Protein AF-A0A538JKK1-F1 (afdb_monomer_lite)

Radius of gyration: 24.95 Å; chains: 1; bounding box: 70×29×62 Å

pLDDT: mean 72.6, std 22.6, range [38.78, 98.5]

Sequence (133 aa):
MGAVKAGCERAREWISLEVDEELPELDRARLRAHLARCAACAEVADRVRVVATMLADAPLEEPTATVAVPPRRIGIVRLGLAAAVIAIVAGGFAGSLAPEPHAALRVPYFEQKLLAQAHDRGSLRGSVARALR

Foldseek 3Di:
DPVLVVLLVLLLVQLVCVLVVNHDPVVVVVNVVNLVPDVVSVVVSVVVNVVSVVVVPDPDDDDPDDDDDPDDVPVVVVVVVVVVVVCCVVVVPPDDDDDDPPPPPDDDPPVVVVVVVVVVVVVVVVVVVVVVD

Structure (mmCIF, N/CA/C/O backbone):
data_AF-A0A538JKK1-F1
#
_entry.id   AF-A0A538JKK1-F1
#
loop_
_atom_site.group_PDB
_atom_site.id
_atom_site.type_symbol
_atom_site.label_atom_id
_atom_site.label_alt_id
_atom_site.label_comp_id
_atom_site.label_asym_id
_atom_site.label_entity_id
_atom_site.label_seq_id
_atom_site.pdbx_PDB_ins_code
_atom_site.Cartn_x
_atom_site.Cartn_y
_atom_site.Cartn_z
_atom_site.occupancy
_atom_site.B_iso_or_equiv
_atom_site.auth_seq_id
_atom_site.auth_comp_id
_atom_site.auth_asym_id
_atom_site.auth_atom_id
_atom_site.pdbx_PDB_model_num
ATOM 1 N N . MET A 1 1 ? -15.101 15.761 16.491 1.00 43.41 1 MET A N 1
ATOM 2 C CA . MET A 1 1 ? -15.016 15.189 15.123 1.00 43.41 1 MET A CA 1
ATOM 3 C C . MET A 1 1 ? -13.594 15.037 14.542 1.00 43.41 1 MET A C 1
ATOM 5 O O . MET A 1 1 ? -13.478 14.428 13.489 1.00 43.41 1 MET A O 1
ATOM 9 N N . GLY A 1 2 ? -12.506 15.514 15.172 1.00 50.94 2 GLY A N 1
ATOM 10 C CA . GLY A 1 2 ? -11.152 15.443 14.574 1.00 50.94 2 GLY A CA 1
ATOM 11 C C . GLY A 1 2 ? -10.472 14.061 14.581 1.00 50.94 2 GLY A C 1
ATOM 12 O O . GLY A 1 2 ? -9.795 13.708 13.622 1.00 50.94 2 GLY A O 1
ATOM 13 N N . ALA A 1 3 ? -10.701 13.239 15.612 1.00 56.12 3 ALA A N 1
ATOM 14 C CA . ALA A 1 3 ? -10.040 11.933 15.758 1.00 56.12 3 ALA A CA 1
ATOM 15 C C . ALA A 1 3 ? -10.454 10.896 14.694 1.00 56.12 3 ALA A C 1
ATOM 17 O O . ALA A 1 3 ? -9.655 10.043 14.317 1.00 56.12 3 ALA A O 1
ATOM 18 N N . VAL A 1 4 ? -11.685 10.993 14.174 1.00 61.56 4 VAL A N 1
ATOM 19 C CA . VAL A 1 4 ? -12.174 10.113 13.099 1.00 61.56 4 VAL A CA 1
ATOM 20 C C . VAL A 1 4 ? -11.420 1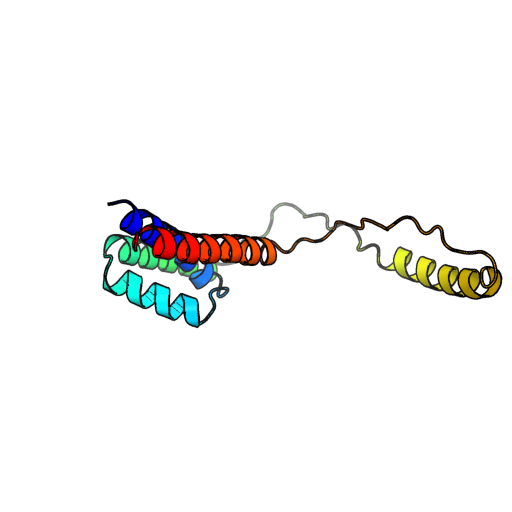0.393 11.794 1.00 61.56 4 VAL A C 1
ATOM 22 O O . VAL A 1 4 ? -11.054 9.449 11.104 1.00 61.56 4 VAL A O 1
ATOM 25 N N . LYS A 1 5 ? -11.093 11.661 11.494 1.00 76.81 5 LYS A N 1
ATOM 26 C CA . LYS A 1 5 ? -10.275 12.012 10.318 1.00 76.81 5 LYS A CA 1
ATOM 27 C C . LYS A 1 5 ? -8.852 11.466 10.424 1.00 76.81 5 LYS A C 1
ATOM 29 O O . LYS A 1 5 ? -8.426 10.767 9.513 1.00 76.81 5 LYS A O 1
ATOM 34 N N . ALA A 1 6 ? -8.179 11.691 11.554 1.00 81.19 6 ALA A N 1
ATOM 35 C CA . ALA A 1 6 ? -6.815 11.198 11.764 1.00 81.19 6 ALA A CA 1
ATOM 36 C C . ALA A 1 6 ? -6.725 9.659 11.684 1.00 81.19 6 ALA A C 1
ATOM 38 O O . ALA A 1 6 ? -5.782 9.111 11.117 1.00 81.19 6 ALA A O 1
ATOM 39 N N . GLY A 1 7 ? -7.734 8.946 12.203 1.00 91.12 7 GLY A N 1
ATOM 40 C CA . GLY A 1 7 ? -7.822 7.488 12.086 1.00 91.12 7 GLY A CA 1
ATOM 41 C C . GLY A 1 7 ? -8.005 7.006 10.643 1.00 91.12 7 GLY A C 1
ATOM 42 O O . GLY A 1 7 ? -7.356 6.043 10.242 1.00 91.12 7 GLY A O 1
ATOM 43 N N . CYS A 1 8 ? -8.851 7.678 9.856 1.00 96.06 8 CYS A N 1
ATOM 44 C CA . CYS A 1 8 ? -9.059 7.348 8.444 1.00 96.06 8 CYS A CA 1
ATOM 45 C C . CYS A 1 8 ? -7.832 7.666 7.578 1.00 96.06 8 CYS A C 1
ATOM 47 O O . CYS A 1 8 ? -7.506 6.897 6.679 1.00 96.06 8 CYS A O 1
ATOM 49 N N . GLU A 1 9 ? -7.137 8.773 7.842 1.00 95.50 9 GLU A N 1
ATOM 50 C CA . GLU A 1 9 ? -5.876 9.114 7.170 1.00 95.50 9 GLU A CA 1
ATOM 51 C C . GLU A 1 9 ? -4.827 8.028 7.416 1.00 95.50 9 GLU A C 1
ATOM 53 O O . GLU A 1 9 ? -4.288 7.462 6.466 1.00 95.50 9 GLU A O 1
ATOM 58 N N . ARG A 1 10 ? -4.641 7.628 8.681 1.00 95.44 10 ARG A N 1
ATOM 59 C CA . ARG A 1 10 ? -3.722 6.541 9.030 1.00 95.44 10 ARG A CA 1
ATOM 60 C C . ARG A 1 10 ? -4.122 5.208 8.396 1.00 95.44 10 ARG A C 1
ATOM 62 O O . ARG A 1 10 ? -3.257 4.476 7.929 1.00 95.44 10 ARG A O 1
ATOM 69 N N . ALA A 1 11 ? -5.417 4.896 8.354 1.00 97.12 1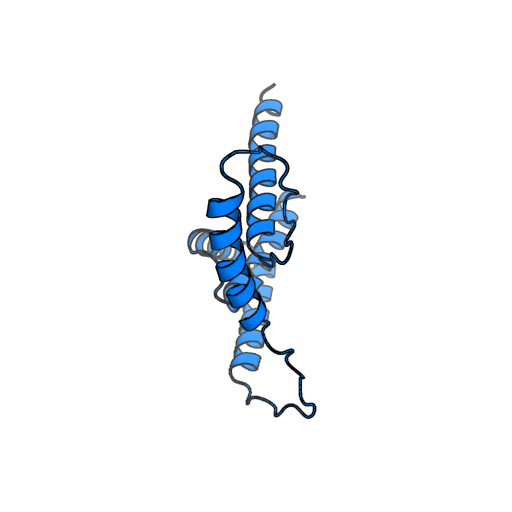1 ALA A N 1
ATOM 70 C CA . ALA A 1 11 ? -5.907 3.686 7.704 1.00 97.12 11 ALA A CA 1
ATOM 71 C C . ALA A 1 11 ? -5.591 3.675 6.202 1.00 97.12 11 ALA A C 1
ATOM 73 O O . ALA A 1 11 ? -5.172 2.645 5.689 1.00 97.12 11 ALA A O 1
ATOM 74 N N . ARG A 1 12 ? -5.723 4.811 5.506 1.00 96.06 12 ARG A N 1
ATOM 75 C CA . ARG A 1 12 ? -5.368 4.926 4.080 1.00 96.06 12 ARG A CA 1
ATOM 76 C C . ARG A 1 12 ? -3.879 4.730 3.829 1.00 96.06 12 ARG A C 1
ATOM 78 O O . ARG A 1 12 ? -3.517 4.058 2.871 1.00 96.06 12 ARG A O 1
ATOM 85 N N . GLU A 1 13 ? -3.026 5.251 4.705 1.00 96.75 13 GLU A N 1
ATOM 86 C CA . GLU A 1 13 ? -1.590 4.972 4.633 1.00 96.75 13 GLU A CA 1
ATOM 87 C C . GLU A 1 13 ? -1.286 3.480 4.823 1.00 96.75 13 GLU A C 1
ATOM 89 O O . GLU A 1 13 ? -0.477 2.921 4.089 1.00 96.75 13 GLU A O 1
ATOM 94 N N . TRP A 1 14 ? -1.933 2.826 5.793 1.00 98.38 14 TRP A N 1
ATOM 95 C CA . TRP A 1 14 ? -1.754 1.390 6.014 1.00 98.38 14 TRP A CA 1
ATOM 96 C C . TRP A 1 14 ? -2.302 0.537 4.872 1.00 98.38 14 TRP A C 1
ATOM 98 O O . TRP A 1 14 ? -1.706 -0.489 4.584 1.00 98.38 14 TRP A O 1
ATOM 108 N N . ILE A 1 15 ? -3.385 0.952 4.207 1.00 98.25 15 ILE A N 1
ATOM 109 C CA . ILE A 1 15 ? -3.898 0.274 3.005 1.00 98.25 15 ILE A CA 1
ATOM 110 C C . ILE A 1 15 ? -2.837 0.274 1.898 1.00 98.25 15 ILE A C 1
ATOM 112 O O . ILE A 1 15 ? -2.634 -0.762 1.278 1.00 98.25 15 ILE A O 1
ATOM 116 N N . SER A 1 16 ? -2.137 1.396 1.684 1.00 96.50 16 SER A N 1
ATOM 117 C CA . SER A 1 16 ? -1.032 1.459 0.713 1.00 96.50 16 SER A CA 1
ATOM 118 C C . SER A 1 16 ? 0.087 0.488 1.088 1.00 96.50 16 SER A C 1
ATOM 120 O O . SER A 1 16 ? 0.480 -0.337 0.281 1.00 96.50 16 SER A O 1
ATOM 122 N N . LEU A 1 17 ? 0.536 0.516 2.346 1.00 97.50 17 LEU A N 1
ATOM 123 C CA . LEU A 1 17 ? 1.586 -0.397 2.808 1.00 97.50 17 LEU A CA 1
ATOM 124 C C . LEU A 1 17 ? 1.155 -1.871 2.762 1.00 97.50 17 LEU A C 1
ATOM 126 O O . LEU A 1 17 ? 1.999 -2.748 2.640 1.00 97.50 17 LEU A O 1
ATOM 130 N N . GLU A 1 18 ? -0.138 -2.170 2.919 1.00 97.44 18 GLU A N 1
ATOM 131 C CA . GLU A 1 18 ? -0.646 -3.543 2.862 1.00 97.44 18 GLU A CA 1
ATOM 132 C C . GLU A 1 18 ? -0.514 -4.130 1.457 1.00 97.44 18 GLU A C 1
ATOM 134 O O . GLU A 1 18 ? -0.096 -5.280 1.345 1.00 97.44 18 GLU A O 1
ATOM 139 N N . VAL A 1 19 ? -0.846 -3.361 0.411 1.00 96.94 19 VAL A N 1
ATOM 140 C CA . VAL A 1 19 ? -0.740 -3.843 -0.977 1.00 96.94 19 VAL A CA 1
ATOM 141 C C . VAL A 1 19 ? 0.702 -3.987 -1.453 1.00 96.94 19 VAL A C 1
ATOM 143 O O . VAL A 1 19 ? 0.963 -4.830 -2.302 1.00 96.94 19 VAL A O 1
ATOM 146 N N . ASP A 1 20 ? 1.627 -3.237 -0.856 1.00 94.94 20 ASP A N 1
ATOM 147 C CA . ASP A 1 20 ? 3.068 -3.356 -1.103 1.00 94.94 20 ASP A CA 1
ATOM 148 C C . ASP A 1 20 ? 3.734 -4.442 -0.225 1.00 94.94 20 ASP A C 1
ATOM 150 O O . ASP A 1 20 ? 4.951 -4.595 -0.233 1.00 94.94 20 ASP A O 1
ATOM 154 N N . GLU A 1 21 ? 2.953 -5.182 0.575 1.00 94.75 21 GLU A N 1
ATOM 155 C CA . GLU A 1 21 ? 3.422 -6.176 1.559 1.00 94.75 21 GLU A CA 1
ATOM 156 C C . GLU A 1 21 ? 4.349 -5.617 2.665 1.00 94.75 21 GLU A C 1
ATOM 158 O O . GLU A 1 21 ? 4.943 -6.363 3.445 1.00 94.75 21 GLU A O 1
ATOM 163 N N . GLU A 1 22 ? 4.408 -4.295 2.825 1.00 96.38 22 GLU A N 1
ATOM 164 C CA . GLU A 1 22 ? 5.270 -3.603 3.790 1.00 96.38 22 GLU A CA 1
ATOM 165 C C . GLU A 1 22 ? 4.597 -3.345 5.152 1.00 96.38 22 GLU A C 1
ATOM 167 O O . GLU A 1 22 ? 5.206 -2.775 6.063 1.00 96.38 22 GLU A O 1
ATOM 172 N N . LEU A 1 23 ? 3.328 -3.733 5.328 1.00 96.50 23 LEU A N 1
ATOM 173 C CA . LEU A 1 23 ? 2.590 -3.472 6.566 1.00 96.50 23 LEU A CA 1
ATOM 174 C C . LEU A 1 23 ? 2.961 -4.467 7.691 1.00 96.50 23 LEU A C 1
ATOM 176 O O . LEU A 1 23 ? 2.706 -5.668 7.557 1.00 96.50 23 LEU A O 1
ATOM 180 N N . PRO A 1 24 ? 3.460 -4.005 8.856 1.00 94.31 24 PRO A N 1
ATOM 181 C CA . PRO A 1 24 ? 3.744 -4.886 9.991 1.00 94.31 24 PRO A CA 1
ATOM 182 C C . PRO A 1 24 ? 2.477 -5.522 10.588 1.00 94.31 24 PRO A C 1
ATOM 184 O O . PRO A 1 24 ? 1.422 -4.888 10.642 1.00 94.31 24 PRO A O 1
ATOM 187 N N . GLU A 1 25 ? 2.589 -6.727 11.162 1.00 94.69 25 GLU A N 1
ATOM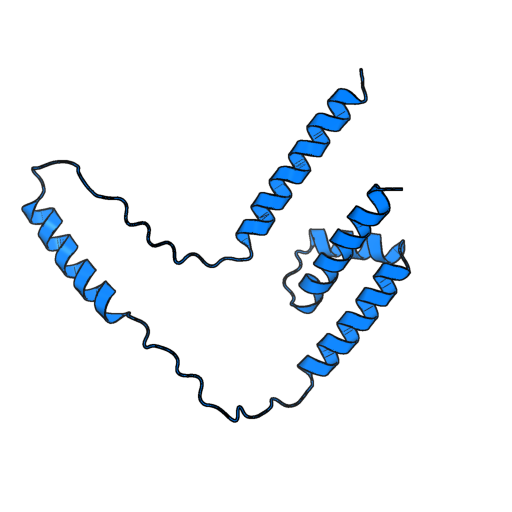 188 C CA . GLU A 1 25 ? 1.441 -7.493 11.696 1.00 94.69 25 GLU A CA 1
ATOM 189 C C . GLU A 1 25 ? 0.572 -6.727 12.704 1.00 94.69 25 GLU A C 1
ATOM 191 O O . GLU A 1 25 ? -0.661 -6.788 12.666 1.00 94.69 25 GLU A O 1
ATOM 196 N N . LEU A 1 26 ? 1.207 -5.975 13.608 1.00 96.25 26 LEU A N 1
ATOM 197 C CA . LEU A 1 26 ? 0.496 -5.165 14.597 1.00 96.25 26 LEU A CA 1
ATOM 198 C C . LEU A 1 26 ? -0.380 -4.101 13.924 1.00 96.25 26 LEU A C 1
ATOM 200 O O . LEU A 1 26 ? -1.524 -3.881 14.330 1.00 96.25 26 LEU A O 1
ATOM 204 N N . ASP A 1 27 ? 0.153 -3.439 12.902 1.00 96.56 27 ASP A N 1
ATOM 205 C CA . ASP A 1 27 ? -0.570 -2.401 12.177 1.00 96.56 27 ASP A CA 1
ATOM 206 C C . ASP A 1 27 ? -1.623 -3.010 11.245 1.00 96.56 27 ASP A C 1
ATOM 208 O O . ASP A 1 27 ? -2.717 -2.459 11.140 1.00 96.56 27 ASP A O 1
ATOM 212 N N . ARG A 1 28 ? -1.398 -4.214 10.704 1.00 97.56 28 ARG A N 1
ATOM 213 C CA . ARG A 1 28 ? -2.429 -4.994 9.998 1.00 97.56 28 ARG A CA 1
ATOM 214 C C . ARG A 1 28 ? -3.610 -5.341 10.906 1.00 97.56 28 ARG A C 1
ATOM 216 O O . ARG A 1 28 ? -4.768 -5.221 10.505 1.00 97.56 28 ARG A O 1
ATOM 223 N N . ALA A 1 29 ? -3.363 -5.728 12.159 1.00 97.62 29 ALA A N 1
ATOM 224 C CA . ALA A 1 29 ? -4.433 -5.949 13.135 1.00 97.62 29 ALA A CA 1
ATOM 225 C C . ALA A 1 29 ? -5.229 -4.660 13.422 1.00 97.62 29 ALA A C 1
ATOM 227 O O . ALA A 1 29 ? -6.462 -4.688 13.472 1.00 97.62 29 ALA A O 1
ATOM 228 N N . ARG A 1 30 ? -4.543 -3.517 13.551 1.00 96.62 30 ARG A N 1
ATOM 229 C CA . ARG A 1 30 ? -5.187 -2.205 13.736 1.00 96.62 30 ARG A CA 1
ATOM 230 C C . ARG A 1 30 ? -5.996 -1.776 12.516 1.00 96.62 30 ARG A C 1
ATOM 232 O O . ARG A 1 30 ? -7.114 -1.289 12.688 1.00 96.62 30 ARG A O 1
ATOM 239 N N . LEU A 1 31 ? -5.463 -1.983 11.312 1.00 98.00 31 LEU A N 1
ATOM 240 C CA . LEU A 1 31 ? -6.156 -1.707 10.060 1.00 98.00 31 LEU A CA 1
ATOM 241 C C . LEU A 1 31 ? -7.444 -2.528 9.983 1.00 98.00 31 LEU A C 1
ATOM 243 O O . LEU A 1 31 ? -8.514 -1.941 9.852 1.00 98.00 31 LEU A O 1
ATOM 247 N N . ARG A 1 32 ? -7.383 -3.850 10.196 1.00 98.31 32 ARG A N 1
ATOM 248 C CA . ARG A 1 32 ? -8.578 -4.718 10.225 1.00 98.31 32 ARG A CA 1
ATOM 249 C C . ARG A 1 32 ? -9.642 -4.216 11.204 1.00 98.31 32 ARG A C 1
ATOM 251 O O . ARG A 1 32 ? -10.813 -4.113 10.844 1.00 98.31 32 ARG A O 1
ATOM 258 N N . ALA A 1 33 ? -9.240 -3.824 12.413 1.00 97.44 33 ALA A N 1
ATOM 259 C CA . ALA A 1 33 ? -10.161 -3.262 13.401 1.00 97.44 33 ALA A CA 1
ATOM 260 C C . ALA A 1 33 ? -10.771 -1.913 12.969 1.00 97.44 33 ALA A C 1
ATOM 262 O O . ALA A 1 33 ? -11.878 -1.570 13.385 1.00 97.44 33 ALA A O 1
ATOM 263 N N . HIS A 1 34 ? -10.061 -1.104 12.180 1.00 97.44 34 HIS A N 1
ATOM 264 C CA . HIS A 1 34 ? -10.607 0.127 11.610 1.00 97.44 34 HIS A CA 1
ATOM 265 C C . HIS A 1 34 ? -11.588 -0.166 10.468 1.00 97.44 34 HIS A C 1
ATOM 267 O O . HIS A 1 34 ? -12.695 0.368 10.482 1.00 97.44 34 HIS A O 1
ATOM 273 N N . LEU A 1 35 ? -11.222 -1.042 9.527 1.00 97.94 35 LEU A N 1
ATOM 274 C CA . LEU A 1 35 ? -12.066 -1.412 8.385 1.00 97.94 35 LEU A CA 1
ATOM 275 C C . LEU A 1 35 ? -13.403 -2.017 8.832 1.00 97.94 35 LEU A C 1
ATOM 277 O O . LEU A 1 35 ? -14.439 -1.676 8.274 1.00 97.94 35 LEU A O 1
ATOM 281 N N . ALA A 1 36 ? -13.407 -2.801 9.915 1.00 97.88 36 ALA A N 1
ATOM 282 C CA . ALA A 1 36 ? -14.631 -3.340 10.513 1.00 97.88 36 ALA A CA 1
ATOM 283 C C . ALA A 1 36 ? -15.614 -2.267 11.031 1.00 97.88 36 ALA A C 1
ATOM 285 O O . ALA A 1 36 ? -16.778 -2.567 11.282 1.00 97.88 36 ALA A O 1
ATOM 286 N N . ARG A 1 37 ? -15.159 -1.023 11.234 1.00 96.12 37 ARG A N 1
ATOM 287 C CA . ARG A 1 37 ? -15.956 0.082 11.799 1.00 96.12 37 ARG A CA 1
ATOM 288 C C . ARG A 1 37 ? -16.162 1.249 10.835 1.00 96.12 37 ARG A C 1
ATOM 290 O O . ARG A 1 37 ? -16.986 2.115 11.115 1.00 96.12 37 ARG A O 1
ATOM 297 N N . CYS A 1 38 ? -15.416 1.313 9.733 1.00 97.56 38 CYS A N 1
ATOM 298 C CA . CYS A 1 38 ? -15.464 2.425 8.789 1.00 97.56 38 CYS A CA 1
ATOM 299 C C . CYS A 1 38 ? -15.689 1.927 7.358 1.00 97.56 38 CYS A C 1
ATOM 301 O O . CYS A 1 38 ? -14.743 1.561 6.661 1.00 97.56 38 CYS A O 1
ATOM 303 N N . ALA A 1 39 ? -16.945 1.993 6.905 1.00 96.88 39 ALA A N 1
ATOM 304 C CA . ALA A 1 39 ? -17.342 1.581 5.558 1.00 96.88 39 ALA A CA 1
ATOM 305 C C . ALA A 1 39 ? -16.584 2.336 4.451 1.00 96.88 39 ALA A C 1
ATOM 307 O O . ALA A 1 39 ? -16.148 1.729 3.480 1.00 96.88 39 ALA A O 1
ATOM 308 N N . ALA A 1 40 ? -16.340 3.638 4.631 1.00 96.50 40 ALA A N 1
ATOM 309 C CA . ALA A 1 40 ? -15.605 4.440 3.652 1.00 96.50 40 ALA A CA 1
ATOM 310 C C . ALA A 1 40 ? -14.151 3.965 3.466 1.00 96.50 40 ALA A C 1
ATOM 312 O O . ALA A 1 40 ? -13.628 3.980 2.355 1.00 96.50 40 ALA A O 1
ATOM 313 N N . CYS A 1 41 ? -13.480 3.542 4.544 1.00 97.94 41 CYS A N 1
ATOM 314 C CA . CYS A 1 41 ? -12.124 2.998 4.453 1.00 97.94 41 CYS A CA 1
ATOM 315 C C . CYS A 1 41 ? -12.116 1.562 3.919 1.00 97.94 41 CYS A C 1
ATOM 317 O O . CYS A 1 41 ? -11.181 1.210 3.208 1.00 97.94 41 CYS A O 1
ATOM 319 N N . ALA A 1 42 ? -13.145 0.759 4.216 1.00 98.19 42 ALA A N 1
ATOM 320 C CA . ALA A 1 42 ? -13.310 -0.574 3.631 1.00 98.19 42 ALA A CA 1
ATOM 321 C C . ALA A 1 42 ? -13.442 -0.499 2.102 1.00 98.19 42 ALA A C 1
ATOM 323 O O . ALA A 1 42 ? -12.682 -1.144 1.390 1.00 98.19 42 ALA A O 1
ATOM 324 N N . GLU A 1 43 ? -14.291 0.398 1.601 1.00 98.38 43 GLU A N 1
ATOM 325 C CA . GLU A 1 43 ? -14.468 0.625 0.163 1.00 98.38 43 GLU A CA 1
ATOM 326 C C . GLU A 1 43 ? -13.175 1.101 -0.526 1.00 98.38 43 GLU A C 1
ATOM 328 O O . GLU A 1 43 ? -12.870 0.719 -1.655 1.00 98.38 43 GLU A O 1
ATOM 333 N N . VAL A 1 44 ? -12.380 1.943 0.147 1.00 97.75 44 VAL A N 1
ATOM 334 C CA . VAL A 1 44 ? -11.053 2.336 -0.355 1.00 97.75 44 VAL A CA 1
ATOM 335 C C . VAL A 1 44 ? -10.106 1.139 -0.398 1.00 97.75 44 VAL A C 1
ATOM 337 O O . VAL A 1 44 ? -9.435 0.965 -1.410 1.00 97.75 44 VAL A O 1
ATOM 340 N N . ALA A 1 45 ? -10.059 0.324 0.658 1.00 98.38 45 ALA A N 1
ATOM 341 C CA . ALA A 1 45 ? -9.198 -0.853 0.704 1.00 98.38 45 ALA A CA 1
ATOM 342 C C . ALA A 1 45 ? -9.516 -1.823 -0.439 1.00 98.38 45 ALA A C 1
ATOM 344 O O . ALA A 1 45 ? -8.606 -2.267 -1.132 1.00 98.38 45 ALA A O 1
ATOM 345 N N . ASP A 1 46 ? -10.798 -2.085 -0.689 1.00 98.50 46 ASP A N 1
ATOM 346 C CA . ASP A 1 46 ? -11.224 -2.993 -1.755 1.00 98.50 46 ASP A CA 1
ATOM 347 C C . ASP A 1 46 ? -10.850 -2.456 -3.140 1.00 98.50 46 ASP A C 1
ATOM 349 O O . ASP A 1 46 ? -10.262 -3.183 -3.940 1.00 98.50 46 ASP A O 1
ATOM 353 N N . ARG A 1 47 ? -11.084 -1.163 -3.411 1.00 98.38 47 ARG A N 1
ATOM 354 C CA . ARG A 1 47 ? -10.656 -0.540 -4.676 1.00 98.38 47 ARG A CA 1
ATOM 355 C C . ARG A 1 47 ? -9.148 -0.617 -4.889 1.00 98.38 47 ARG A C 1
ATOM 357 O O . ARG A 1 47 ? -8.711 -0.945 -5.986 1.00 98.38 47 ARG A O 1
ATOM 364 N N . VAL A 1 48 ? -8.363 -0.295 -3.862 1.00 98.06 48 VAL A N 1
ATOM 365 C CA . VAL A 1 48 ? -6.897 -0.289 -3.964 1.00 98.06 48 VAL A CA 1
ATOM 366 C C . VAL A 1 48 ? -6.370 -1.702 -4.199 1.00 98.06 48 VAL A C 1
ATOM 368 O O . VAL A 1 48 ? -5.533 -1.881 -5.077 1.00 98.06 48 VAL A O 1
ATOM 371 N N . ARG A 1 49 ? -6.906 -2.713 -3.503 1.00 97.69 49 ARG A N 1
ATOM 372 C CA . ARG A 1 49 ? -6.536 -4.121 -3.722 1.00 97.69 49 ARG A CA 1
ATOM 373 C C . ARG A 1 49 ? -6.861 -4.584 -5.136 1.00 97.69 49 ARG A C 1
ATOM 375 O O . ARG A 1 49 ? -6.003 -5.175 -5.772 1.00 97.69 49 ARG A O 1
ATOM 382 N N . VAL A 1 50 ? -8.053 -4.268 -5.648 1.00 98.06 50 VAL A N 1
ATOM 383 C CA . VAL A 1 50 ? -8.435 -4.616 -7.027 1.00 98.06 50 VAL A CA 1
ATOM 384 C C . VAL A 1 50 ? -7.456 -4.012 -8.031 1.00 98.06 50 VAL A C 1
ATOM 386 O O . VAL A 1 50 ? -6.953 -4.728 -8.890 1.00 98.06 50 VAL A O 1
ATOM 389 N N . VAL A 1 51 ? -7.144 -2.719 -7.909 1.00 97.38 51 VAL A N 1
ATOM 390 C CA . VAL A 1 51 ? -6.190 -2.056 -8.811 1.00 97.38 51 VAL A CA 1
ATOM 391 C C . VAL A 1 51 ? -4.791 -2.661 -8.684 1.00 97.38 51 VAL A C 1
ATOM 393 O O . VAL A 1 51 ? -4.157 -2.919 -9.703 1.00 97.38 51 VAL A O 1
ATOM 396 N N . ALA A 1 52 ? -4.320 -2.924 -7.463 1.00 96.75 52 ALA A N 1
ATOM 397 C CA . ALA A 1 52 ? -3.015 -3.535 -7.229 1.00 96.75 52 ALA A CA 1
ATOM 398 C C . ALA A 1 52 ? -2.915 -4.928 -7.871 1.00 96.75 52 ALA A C 1
ATOM 400 O O . ALA A 1 52 ? -1.952 -5.197 -8.582 1.00 96.75 52 ALA A O 1
ATOM 401 N N . THR A 1 53 ? -3.934 -5.778 -7.706 1.00 95.81 53 THR A N 1
ATOM 402 C CA . THR A 1 53 ? -3.989 -7.099 -8.348 1.00 95.81 53 THR A CA 1
ATOM 403 C C . THR A 1 53 ? -4.027 -6.984 -9.871 1.00 95.81 53 THR A C 1
ATOM 405 O O . THR A 1 53 ? -3.265 -7.663 -10.546 1.00 95.81 53 THR A O 1
ATOM 408 N N . MET A 1 54 ? -4.836 -6.073 -10.427 1.00 96.62 54 MET A N 1
ATOM 409 C CA . MET A 1 54 ? -4.879 -5.851 -11.879 1.00 96.62 54 MET A CA 1
ATOM 410 C C . MET A 1 54 ? -3.519 -5.441 -12.454 1.00 96.62 54 MET A C 1
ATOM 412 O O . MET A 1 54 ? -3.170 -5.878 -13.545 1.00 96.62 54 MET A O 1
ATOM 416 N N . LEU A 1 55 ? -2.765 -4.598 -11.744 1.00 95.00 55 LEU A N 1
ATOM 417 C CA . LEU A 1 55 ? -1.429 -4.176 -12.166 1.00 95.00 55 LEU A CA 1
ATOM 418 C C . LEU A 1 55 ? -0.392 -5.293 -12.011 1.00 95.00 55 LEU A C 1
ATOM 420 O O . LEU A 1 55 ? 0.473 -5.426 -12.870 1.00 95.00 55 LEU A O 1
ATOM 424 N N . ALA A 1 56 ? -0.476 -6.088 -10.942 1.00 92.38 56 ALA A N 1
ATOM 425 C CA . ALA A 1 56 ? 0.434 -7.205 -10.699 1.00 92.38 56 ALA A CA 1
ATOM 426 C C . ALA A 1 56 ? 0.251 -8.346 -11.714 1.00 92.38 56 ALA A C 1
ATOM 428 O O . ALA A 1 56 ? 1.232 -8.964 -12.122 1.00 92.38 56 ALA A O 1
ATOM 429 N N . ASP A 1 57 ? -0.989 -8.591 -12.141 1.00 95.06 57 ASP A N 1
ATOM 430 C CA . ASP A 1 57 ? -1.332 -9.642 -13.104 1.00 95.06 57 ASP A CA 1
ATOM 431 C C . ASP A 1 57 ? -1.183 -9.188 -14.569 1.00 95.06 57 ASP A C 1
ATOM 433 O O . ASP A 1 57 ? -1.268 -10.006 -15.492 1.00 95.06 57 ASP A O 1
ATOM 437 N N . ALA A 1 58 ? -0.980 -7.890 -14.812 1.00 95.56 58 ALA A N 1
ATOM 438 C CA . ALA A 1 58 ? -0.787 -7.368 -16.155 1.00 95.56 58 ALA A CA 1
ATOM 439 C C . ALA A 1 58 ? 0.546 -7.866 -16.753 1.00 95.56 58 ALA A C 1
ATOM 441 O O . ALA A 1 58 ? 1.569 -7.895 -16.062 1.00 95.56 58 ALA A O 1
ATOM 442 N N . PRO A 1 59 ? 0.584 -8.223 -18.052 1.00 94.69 59 PRO A N 1
ATOM 443 C CA . PRO A 1 59 ? 1.841 -8.501 -18.736 1.00 94.69 59 PRO A CA 1
ATOM 444 C C . PRO A 1 59 ? 2.799 -7.311 -18.624 1.00 94.69 59 PRO A C 1
ATOM 446 O O . PRO A 1 59 ? 2.385 -6.164 -18.793 1.00 94.69 59 PRO A O 1
ATOM 449 N N . LEU A 1 60 ? 4.082 -7.583 -18.376 1.00 92.19 60 LEU A N 1
ATOM 450 C CA . LEU A 1 60 ? 5.092 -6.529 -18.333 1.00 92.19 60 LEU A CA 1
ATOM 451 C C . LEU A 1 60 ? 5.229 -5.890 -19.719 1.00 92.19 60 LEU A C 1
ATOM 453 O O . LEU A 1 60 ? 5.475 -6.581 -20.708 1.00 92.19 60 LEU A O 1
ATOM 457 N N . GLU A 1 61 ? 5.107 -4.568 -19.774 1.00 91.06 61 GLU A N 1
ATOM 458 C CA . GLU A 1 61 ? 5.364 -3.805 -20.992 1.00 91.06 61 GLU A CA 1
ATOM 459 C C . GLU A 1 61 ? 6.868 -3.746 -21.285 1.00 91.06 61 GLU A C 1
ATOM 461 O O . GLU A 1 61 ? 7.688 -3.529 -20.387 1.00 91.06 61 GLU A O 1
ATOM 466 N N . GLU A 1 62 ? 7.243 -3.910 -22.557 1.00 90.38 62 GLU A N 1
ATOM 467 C CA . GLU A 1 62 ? 8.625 -3.707 -22.984 1.00 90.38 62 GLU A CA 1
ATOM 468 C C . GLU A 1 62 ? 8.968 -2.206 -22.963 1.00 90.38 62 GLU A C 1
ATOM 470 O O . GLU A 1 62 ? 8.309 -1.409 -23.640 1.00 90.38 62 GLU A O 1
ATOM 475 N N . PRO A 1 63 ? 10.012 -1.782 -22.224 1.00 89.50 63 PRO A N 1
ATOM 476 C CA . PRO A 1 63 ? 10.435 -0.390 -22.222 1.00 89.50 63 PRO A CA 1
ATOM 477 C C . PRO A 1 63 ? 10.902 0.035 -23.617 1.00 89.50 63 PRO A C 1
ATOM 479 O O . PRO A 1 63 ? 11.825 -0.545 -24.184 1.00 89.50 63 PRO A O 1
ATOM 482 N N . THR A 1 64 ? 10.328 1.114 -24.146 1.00 91.69 64 THR A N 1
ATOM 483 C CA . THR A 1 64 ? 10.731 1.694 -25.443 1.00 91.69 64 THR A CA 1
ATOM 484 C C . THR A 1 64 ? 12.015 2.523 -25.368 1.00 91.69 64 THR A C 1
ATOM 486 O O . THR A 1 64 ? 12.579 2.898 -26.396 1.00 91.69 64 THR A O 1
ATOM 489 N N . ALA A 1 65 ? 12.501 2.799 -24.156 1.00 87.56 65 ALA A N 1
ATOM 490 C CA . ALA A 1 65 ? 13.728 3.536 -23.904 1.00 87.56 65 ALA A CA 1
ATOM 491 C C . ALA A 1 65 ? 14.679 2.737 -23.009 1.00 87.56 65 ALA A C 1
ATOM 493 O O . ALA A 1 65 ? 14.284 2.145 -22.004 1.00 87.56 65 ALA A O 1
ATOM 494 N N . THR A 1 66 ? 15.967 2.780 -23.339 1.00 85.75 66 THR A N 1
ATOM 495 C CA . THR A 1 66 ? 17.019 2.224 -22.487 1.00 85.75 66 THR A CA 1
ATOM 496 C C . THR A 1 66 ? 17.267 3.136 -21.290 1.00 85.75 66 THR A C 1
ATOM 498 O O . THR A 1 66 ? 17.690 4.283 -21.452 1.00 85.75 66 THR A O 1
ATOM 501 N N . VAL A 1 67 ? 17.074 2.616 -20.079 1.00 83.25 67 VAL A N 1
ATOM 502 C CA . VAL A 1 67 ? 17.487 3.299 -18.848 1.00 83.25 67 VAL A CA 1
ATOM 503 C C . VAL A 1 67 ? 18.988 3.081 -18.651 1.00 83.25 67 VAL A C 1
ATOM 505 O O . VAL A 1 67 ? 19.435 1.969 -18.371 1.00 83.25 67 VAL A O 1
ATOM 508 N N . ALA A 1 68 ? 19.786 4.139 -18.799 1.00 87.12 68 ALA A N 1
ATOM 509 C CA . ALA A 1 68 ? 21.215 4.079 -18.512 1.00 87.12 68 ALA A CA 1
ATOM 510 C C . ALA A 1 68 ? 21.441 4.008 -16.993 1.00 87.12 68 ALA A C 1
ATOM 512 O O . ALA A 1 68 ? 21.252 4.991 -16.276 1.00 87.12 68 ALA A O 1
ATOM 513 N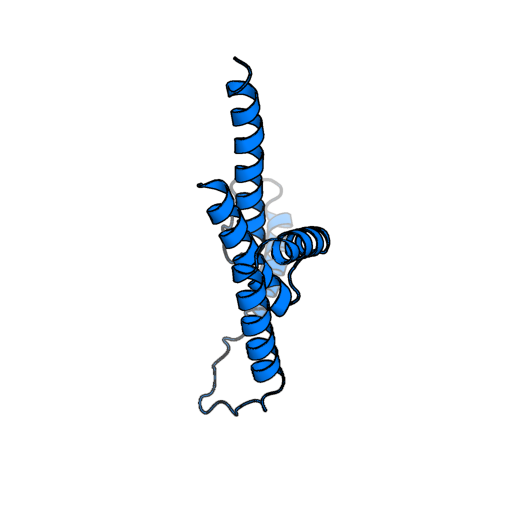 N . VAL A 1 69 ? 21.867 2.847 -16.492 1.00 83.75 69 VAL A N 1
ATOM 514 C CA . VAL A 1 69 ? 22.282 2.697 -15.092 1.00 83.75 69 VAL A CA 1
ATOM 515 C C . VAL A 1 69 ? 23.754 3.106 -14.978 1.00 83.75 69 VAL A C 1
ATOM 517 O O . VAL A 1 69 ? 24.600 2.489 -15.631 1.00 83.75 69 VAL A O 1
ATOM 520 N N . PRO A 1 70 ? 24.108 4.126 -14.171 1.00 81.00 70 PRO A N 1
ATOM 521 C CA . PRO A 1 70 ? 25.503 4.509 -14.002 1.00 81.00 70 PRO A CA 1
ATOM 522 C C . PRO A 1 70 ? 26.300 3.344 -13.392 1.00 81.00 70 PRO A C 1
ATOM 524 O O . PRO A 1 70 ? 25.795 2.653 -12.498 1.00 81.00 70 PRO A O 1
ATOM 527 N N . PRO A 1 71 ? 27.554 3.113 -13.825 1.00 78.88 71 PRO A N 1
ATOM 528 C CA . PRO A 1 71 ? 28.367 2.040 -13.273 1.00 78.88 71 PRO A CA 1
ATOM 529 C C . PRO A 1 71 ? 28.542 2.241 -11.765 1.00 78.88 71 PRO A C 1
ATOM 531 O O . PRO A 1 71 ? 28.934 3.317 -11.298 1.00 78.88 71 PRO A O 1
ATOM 534 N N . ARG A 1 72 ? 28.266 1.190 -10.983 1.00 72.25 72 ARG A N 1
ATOM 535 C CA . ARG A 1 72 ? 28.511 1.194 -9.535 1.00 72.25 72 ARG A CA 1
ATOM 536 C C . ARG A 1 72 ? 30.005 1.444 -9.308 1.00 72.25 72 ARG A C 1
ATOM 538 O O . ARG A 1 72 ? 30.839 0.690 -9.807 1.00 72.25 72 ARG A O 1
ATOM 545 N N . ARG A 1 73 ? 30.369 2.484 -8.545 1.00 64.69 73 ARG A N 1
ATOM 546 C CA . ARG A 1 73 ? 31.773 2.848 -8.254 1.00 64.69 73 ARG A CA 1
ATOM 547 C C . ARG A 1 73 ? 32.446 1.889 -7.253 1.00 64.69 73 ARG A C 1
ATOM 549 O O . ARG A 1 73 ? 33.032 2.320 -6.267 1.00 64.69 73 ARG A O 1
ATOM 556 N N . ILE A 1 74 ? 32.374 0.579 -7.489 1.00 60.22 74 ILE A N 1
ATOM 557 C CA . ILE A 1 74 ? 32.928 -0.449 -6.589 1.00 60.22 74 ILE A CA 1
ATOM 558 C C . ILE A 1 74 ? 34.472 -0.407 -6.595 1.00 60.22 74 ILE A C 1
ATOM 560 O O . ILE A 1 74 ? 35.112 -0.705 -5.590 1.00 60.22 74 ILE A O 1
ATOM 564 N N . GLY A 1 75 ? 35.086 0.029 -7.702 1.00 55.09 75 GLY A N 1
ATOM 565 C CA . GLY A 1 75 ? 36.546 0.133 -7.834 1.00 55.09 75 GLY A CA 1
ATOM 566 C C . GLY A 1 75 ? 37.192 1.221 -6.967 1.00 55.09 75 GLY A C 1
ATOM 567 O O . GLY A 1 75 ? 38.287 1.013 -6.452 1.00 55.09 75 GLY A O 1
ATOM 568 N N . ILE A 1 76 ? 36.509 2.349 -6.738 1.00 56.56 76 ILE A N 1
ATOM 569 C CA . ILE A 1 76 ? 37.078 3.484 -5.985 1.00 56.56 76 ILE A CA 1
ATOM 570 C C . ILE A 1 76 ? 37.214 3.143 -4.491 1.00 56.56 76 ILE A C 1
ATOM 572 O O . ILE A 1 76 ? 38.186 3.532 -3.849 1.00 56.56 76 ILE A O 1
ATOM 576 N N . VAL A 1 77 ? 36.298 2.331 -3.952 1.00 56.69 77 VAL A N 1
ATOM 577 C CA . VAL A 1 77 ? 36.337 1.882 -2.549 1.00 56.69 77 VAL A CA 1
ATOM 578 C C . VAL A 1 77 ? 37.521 0.942 -2.284 1.00 56.69 77 VAL A C 1
ATOM 580 O O . VAL A 1 77 ? 38.148 1.025 -1.229 1.00 56.69 77 VAL A O 1
ATOM 583 N N . ARG A 1 78 ? 37.888 0.082 -3.247 1.00 53.19 78 ARG A N 1
ATOM 584 C CA . ARG A 1 78 ? 39.032 -0.839 -3.096 1.00 53.19 78 ARG A CA 1
ATOM 585 C C . ARG A 1 78 ? 40.380 -0.111 -3.067 1.00 53.19 78 ARG A C 1
ATOM 587 O O . ARG A 1 78 ? 41.254 -0.504 -2.302 1.00 53.19 78 ARG A O 1
ATOM 594 N N . LEU A 1 79 ? 40.528 0.964 -3.843 1.00 53.72 79 LEU A N 1
ATOM 595 C CA . LEU A 1 79 ? 41.719 1.823 -3.809 1.00 53.72 79 LEU A CA 1
ATOM 596 C C . LEU A 1 79 ? 41.833 2.614 -2.493 1.00 53.72 79 LEU A C 1
ATOM 598 O O . LEU A 1 79 ? 42.930 2.740 -1.955 1.00 53.72 79 LEU A O 1
ATOM 602 N N . GLY A 1 80 ? 40.711 3.082 -1.932 1.00 53.50 80 GLY A N 1
ATOM 603 C CA . GLY A 1 80 ? 40.701 3.786 -0.643 1.00 53.50 80 GLY A CA 1
ATOM 604 C C . GLY A 1 80 ? 41.138 2.915 0.543 1.00 53.50 80 GLY A C 1
ATOM 605 O O . GLY A 1 80 ? 41.862 3.387 1.418 1.00 53.50 80 GLY A O 1
ATOM 606 N N . LEU A 1 81 ? 40.764 1.628 0.554 1.00 53.09 81 LEU A N 1
ATOM 607 C CA . LEU A 1 81 ? 41.121 0.709 1.644 1.00 53.09 81 LEU A CA 1
ATOM 608 C C . LEU A 1 81 ? 42.632 0.421 1.703 1.00 53.09 81 LEU A C 1
ATOM 610 O O . LEU A 1 81 ? 43.205 0.357 2.787 1.00 53.09 81 LEU A O 1
ATOM 614 N N . ALA A 1 82 ? 43.285 0.295 0.543 1.00 50.94 82 ALA A N 1
ATOM 615 C CA . ALA A 1 82 ? 44.730 0.077 0.465 1.00 50.94 82 ALA A CA 1
ATOM 616 C C . ALA A 1 82 ? 45.532 1.298 0.960 1.00 50.94 82 ALA A C 1
ATOM 618 O O . ALA A 1 82 ? 46.554 1.138 1.625 1.00 50.94 82 ALA A O 1
ATOM 619 N N . ALA A 1 83 ? 45.047 2.516 0.698 1.00 50.59 83 ALA A N 1
ATOM 620 C CA . ALA A 1 83 ? 45.689 3.748 1.159 1.00 50.59 83 ALA A CA 1
ATOM 621 C C . ALA A 1 83 ? 45.548 3.970 2.681 1.00 50.59 83 ALA A C 1
ATOM 623 O O . ALA A 1 83 ? 46.480 4.458 3.320 1.00 50.59 83 ALA A O 1
ATOM 624 N N . ALA A 1 84 ? 44.420 3.572 3.283 1.00 52.19 84 ALA A N 1
ATOM 625 C CA . ALA A 1 84 ? 44.181 3.731 4.721 1.00 52.19 84 ALA A CA 1
ATOM 626 C C . ALA A 1 84 ? 45.133 2.884 5.590 1.00 52.19 84 ALA A C 1
ATOM 628 O O . ALA A 1 84 ? 45.594 3.352 6.630 1.00 52.19 84 ALA A O 1
ATOM 629 N N . VAL A 1 85 ? 45.489 1.672 5.149 1.00 52.47 85 VAL A N 1
ATOM 630 C CA . VAL A 1 85 ? 46.454 0.811 5.862 1.00 52.47 85 VAL A CA 1
ATOM 631 C C . VAL A 1 85 ? 47.847 1.453 5.902 1.00 52.47 85 VAL A C 1
ATOM 633 O O . VAL A 1 85 ? 48.512 1.419 6.935 1.00 52.47 85 VAL A O 1
ATOM 636 N N . ILE A 1 86 ? 48.270 2.106 4.816 1.00 52.19 86 ILE A N 1
ATOM 637 C CA . ILE A 1 86 ? 49.568 2.796 4.741 1.00 52.19 86 ILE A CA 1
ATOM 638 C C . ILE A 1 86 ? 49.579 4.040 5.647 1.00 52.19 86 ILE A C 1
ATOM 640 O O . ILE A 1 86 ? 50.564 4.292 6.342 1.00 52.19 86 ILE A O 1
ATOM 644 N N . ALA A 1 87 ? 48.473 4.787 5.704 1.00 52.62 87 ALA A N 1
ATOM 645 C CA . ALA A 1 87 ? 48.355 5.977 6.546 1.00 52.62 87 ALA A CA 1
ATOM 646 C C . ALA A 1 87 ? 48.361 5.664 8.056 1.00 52.62 87 ALA A C 1
ATOM 648 O O . ALA A 1 87 ? 48.905 6.449 8.826 1.00 52.62 87 ALA A O 1
ATOM 649 N N . ILE A 1 88 ? 47.828 4.516 8.493 1.00 53.69 88 ILE A N 1
ATOM 650 C CA . ILE A 1 88 ? 47.877 4.096 9.908 1.00 53.69 88 ILE A CA 1
ATOM 651 C C . ILE A 1 88 ? 49.312 3.739 10.330 1.00 53.69 88 ILE A C 1
ATOM 653 O O . ILE A 1 88 ? 49.729 4.076 11.436 1.00 53.69 88 ILE A O 1
ATOM 657 N N . VAL A 1 89 ? 50.092 3.115 9.440 1.00 54.94 89 VAL A N 1
ATOM 658 C CA . VAL A 1 89 ? 51.495 2.756 9.718 1.00 54.94 89 VAL A CA 1
ATOM 659 C C . VAL A 1 89 ? 52.405 3.992 9.730 1.00 54.94 89 VAL A C 1
ATOM 661 O O . VAL A 1 89 ? 53.339 4.048 10.525 1.00 54.94 89 VAL A O 1
ATOM 664 N N . ALA A 1 90 ? 52.119 5.008 8.909 1.00 54.59 90 ALA A N 1
ATOM 665 C CA . ALA A 1 90 ? 52.898 6.251 8.865 1.00 54.59 90 ALA A CA 1
ATOM 666 C C . ALA A 1 90 ? 52.430 7.332 9.866 1.00 54.59 90 ALA A C 1
ATOM 668 O O . ALA A 1 90 ? 53.222 8.181 10.268 1.00 54.59 90 ALA A O 1
ATOM 669 N N . GLY A 1 91 ? 51.155 7.323 10.265 1.00 52.56 91 GLY A N 1
ATOM 670 C CA . GLY A 1 91 ? 50.502 8.386 11.042 1.00 52.56 91 GLY A CA 1
ATOM 671 C C . GLY A 1 91 ? 50.333 8.111 12.537 1.00 52.56 91 GLY A C 1
ATOM 672 O O . GLY A 1 91 ? 49.720 8.920 13.230 1.00 52.56 91 GLY A O 1
ATOM 673 N N . GLY A 1 92 ? 50.876 7.010 13.064 1.00 48.41 92 GLY A N 1
ATOM 674 C CA . GLY A 1 92 ? 50.715 6.597 14.466 1.00 48.41 92 GLY A CA 1
ATOM 675 C C . GLY A 1 92 ? 51.260 7.553 15.541 1.00 48.41 92 GLY A C 1
ATOM 676 O O . GLY A 1 92 ? 51.210 7.203 16.715 1.00 48.41 92 GLY A O 1
ATOM 677 N N . PHE A 1 93 ? 51.769 8.740 15.190 1.00 52.41 93 PHE A N 1
ATOM 678 C CA . PHE A 1 93 ? 52.319 9.698 16.160 1.00 52.41 93 PHE A CA 1
ATOM 679 C C . PHE A 1 93 ? 51.767 11.132 16.095 1.00 52.41 93 PHE A C 1
ATOM 681 O O . PHE A 1 93 ? 52.175 11.957 16.909 1.00 52.41 93 PHE A O 1
ATOM 688 N N . ALA A 1 94 ? 50.830 11.464 15.199 1.00 50.84 94 ALA A N 1
ATOM 689 C CA . ALA A 1 94 ? 50.296 12.828 15.103 1.00 50.84 94 ALA A CA 1
ATOM 690 C C . ALA A 1 94 ? 48.766 12.825 15.045 1.00 50.84 94 ALA A C 1
ATOM 692 O O . ALA A 1 94 ? 48.152 12.377 14.081 1.00 50.84 94 ALA A O 1
ATOM 693 N N . GLY A 1 95 ? 48.163 13.301 16.130 1.00 43.19 95 GLY A N 1
ATOM 694 C CA . GLY A 1 95 ? 46.737 13.240 16.399 1.00 43.19 95 GLY A CA 1
ATOM 695 C C . GLY A 1 95 ? 45.824 13.879 15.347 1.00 43.19 95 GLY A C 1
ATOM 696 O O . GLY A 1 95 ? 46.078 14.949 14.809 1.00 43.19 95 GLY A O 1
ATOM 697 N N . SER A 1 96 ? 44.662 13.246 15.207 1.00 51.41 96 SER A N 1
ATOM 698 C CA . SER A 1 96 ? 43.399 13.866 15.619 1.00 51.41 96 SER A CA 1
ATOM 699 C C . SER A 1 96 ? 42.963 15.152 14.905 1.00 51.41 96 SER A C 1
ATOM 701 O O . SER A 1 96 ? 42.593 16.111 15.575 1.00 51.41 96 SER A O 1
ATOM 703 N N . LEU A 1 97 ? 42.880 15.145 13.572 1.00 55.00 97 LEU A N 1
ATOM 704 C CA . LEU A 1 97 ? 41.959 16.015 12.822 1.00 55.00 97 LEU A CA 1
ATOM 705 C C . LEU A 1 97 ? 41.414 15.266 11.594 1.00 55.00 97 LEU A C 1
ATOM 707 O O . LEU A 1 97 ? 41.852 15.489 10.469 1.00 55.00 97 LEU A O 1
ATOM 711 N N . ALA A 1 98 ? 40.470 14.346 11.803 1.00 51.12 98 ALA A N 1
ATOM 712 C CA . ALA A 1 98 ? 39.688 13.794 10.700 1.00 51.12 98 ALA A CA 1
ATOM 713 C C . ALA A 1 98 ? 38.443 14.674 10.476 1.00 51.12 98 ALA A C 1
ATOM 715 O O . ALA A 1 98 ? 37.677 14.872 11.421 1.00 51.12 98 ALA A O 1
ATOM 716 N N . PRO A 1 99 ? 38.210 15.210 9.265 1.00 44.28 99 PRO A N 1
ATOM 717 C CA . PRO A 1 99 ? 36.907 15.740 8.896 1.00 44.28 99 PRO A CA 1
ATOM 718 C C . PRO A 1 99 ? 35.921 14.578 8.722 1.00 44.28 99 PRO A C 1
ATOM 720 O O . PRO A 1 99 ? 36.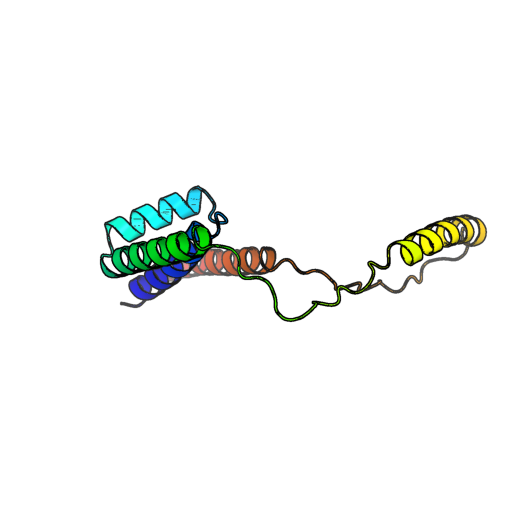200 13.621 7.998 1.00 44.28 99 PRO A O 1
ATOM 723 N N . GLU A 1 100 ? 34.774 14.668 9.394 1.00 48.81 100 GLU A N 1
ATOM 724 C CA . GLU A 1 100 ? 33.645 13.744 9.257 1.00 48.81 100 GLU A CA 1
ATOM 725 C C . GLU A 1 100 ? 33.256 13.587 7.773 1.00 48.81 100 GLU A C 1
ATOM 727 O O . GLU A 1 100 ? 32.847 14.564 7.131 1.00 48.81 100 GLU A O 1
ATOM 732 N N . PRO A 1 101 ? 33.346 12.381 7.184 1.00 44.50 101 PRO A N 1
ATOM 733 C CA . PRO A 1 101 ? 32.791 12.144 5.867 1.00 44.50 101 PRO A CA 1
ATOM 734 C C . PRO A 1 101 ? 31.265 12.092 5.990 1.00 44.50 101 PRO A C 1
ATOM 736 O O . PRO A 1 101 ? 30.675 11.047 6.265 1.00 44.50 101 PRO A O 1
ATOM 739 N N . HIS A 1 102 ? 30.600 13.220 5.731 1.00 50.31 102 HIS A N 1
ATOM 740 C CA . HIS A 1 102 ? 29.163 13.256 5.462 1.00 50.31 102 HIS A CA 1
ATOM 741 C C . HIS A 1 102 ? 28.867 12.592 4.107 1.00 50.31 102 HIS A C 1
ATOM 743 O O . HIS A 1 102 ? 28.490 13.239 3.133 1.00 50.31 102 HIS A O 1
ATOM 749 N N . ALA A 1 103 ? 29.019 11.270 4.032 1.00 44.03 103 ALA A N 1
ATOM 750 C CA . ALA A 1 103 ? 28.477 10.464 2.949 1.00 44.03 103 ALA A CA 1
ATOM 751 C C . ALA A 1 103 ? 26.973 10.265 3.194 1.00 44.03 103 ALA A C 1
ATOM 753 O O . ALA A 1 103 ? 26.499 9.193 3.572 1.00 44.03 103 ALA A O 1
ATOM 754 N N . ALA A 1 104 ? 26.210 11.339 2.999 1.00 45.50 104 ALA A N 1
ATOM 755 C CA . ALA A 1 104 ? 24.760 11.302 2.914 1.00 45.50 104 ALA A CA 1
ATOM 756 C C . ALA A 1 104 ? 24.343 10.761 1.537 1.00 45.50 104 ALA A C 1
ATOM 758 O O . ALA A 1 104 ? 23.930 11.495 0.649 1.00 45.50 104 ALA A O 1
ATOM 759 N N . LEU A 1 105 ? 24.441 9.446 1.374 1.00 50.84 105 LEU A N 1
ATOM 760 C CA . LEU A 1 105 ? 23.560 8.688 0.487 1.00 50.84 105 LEU A CA 1
ATOM 761 C C . LEU A 1 105 ? 22.886 7.612 1.339 1.00 50.84 105 LEU A C 1
ATOM 763 O O . LEU A 1 105 ? 23.077 6.413 1.167 1.00 50.84 105 LEU A O 1
ATOM 767 N N . ARG A 1 106 ? 22.115 8.081 2.325 1.00 41.69 106 ARG A N 1
ATOM 768 C CA . ARG A 1 106 ? 21.109 7.279 3.016 1.00 41.69 106 ARG A CA 1
ATOM 769 C C . ARG A 1 106 ? 19.777 7.556 2.335 1.00 41.69 106 ARG A C 1
ATOM 771 O O . ARG A 1 106 ? 19.182 8.602 2.564 1.00 41.69 106 ARG A O 1
ATOM 778 N N . VAL A 1 107 ? 19.308 6.611 1.529 1.00 52.16 107 VAL A N 1
ATOM 779 C CA . VAL A 1 107 ? 17.874 6.492 1.260 1.00 52.16 107 VAL A CA 1
ATOM 780 C C . VAL A 1 107 ? 17.367 5.315 2.085 1.00 52.16 107 VAL A C 1
ATOM 782 O O . VAL A 1 107 ? 17.570 4.167 1.700 1.00 52.16 107 VAL A O 1
ATOM 785 N N . PRO A 1 108 ? 16.733 5.590 3.233 1.00 42.28 108 PRO A N 1
ATOM 786 C CA . PRO A 1 108 ? 15.644 4.752 3.685 1.00 42.28 108 PRO A CA 1
ATOM 787 C C . PRO A 1 108 ? 14.427 5.649 3.918 1.00 42.28 108 PRO A C 1
ATOM 789 O O . PRO A 1 108 ? 14.304 6.299 4.955 1.00 42.28 108 PRO A O 1
ATOM 792 N N . TYR A 1 109 ? 13.499 5.658 2.959 1.00 51.88 109 TYR A N 1
ATOM 793 C CA . TYR A 1 109 ? 12.161 6.241 3.141 1.00 51.88 109 TYR A CA 1
ATOM 794 C C . TYR A 1 109 ? 11.457 5.658 4.396 1.00 51.88 109 TYR A C 1
ATOM 796 O O . TYR A 1 109 ? 10.640 6.319 5.033 1.00 51.88 109 TYR A O 1
ATOM 804 N N . PHE A 1 110 ? 11.867 4.456 4.826 1.00 51.50 110 PHE A N 1
ATOM 805 C CA . PHE A 1 110 ? 11.330 3.715 5.968 1.00 51.50 110 PHE A CA 1
ATOM 806 C C . PHE A 1 110 ? 11.684 4.290 7.358 1.00 51.50 110 PHE A C 1
ATOM 808 O O . PHE A 1 110 ? 10.824 4.344 8.239 1.00 51.50 110 PHE A O 1
ATOM 815 N N . GLU A 1 111 ? 12.910 4.783 7.588 1.00 46.16 111 GLU A N 1
ATOM 816 C CA . GLU A 1 111 ? 13.303 5.252 8.936 1.00 46.16 111 GLU A CA 1
ATOM 817 C C . GLU A 1 111 ? 12.660 6.592 9.317 1.00 46.16 111 GLU A C 1
ATOM 819 O O . GLU A 1 111 ? 12.399 6.862 10.493 1.00 46.16 111 GLU A O 1
ATOM 824 N N . GLN A 1 112 ? 12.329 7.419 8.324 1.00 51.88 112 GLN A N 1
ATOM 825 C CA . GLN A 1 112 ? 11.717 8.726 8.556 1.00 51.88 112 GLN A CA 1
ATOM 826 C C . GLN A 1 112 ? 10.315 8.597 9.173 1.00 51.88 112 GLN A C 1
ATOM 828 O O . GLN A 1 112 ? 9.935 9.393 10.036 1.00 51.88 112 GLN A O 1
ATOM 833 N N . LYS A 1 113 ? 9.566 7.546 8.807 1.00 52.41 113 LYS A N 1
ATOM 834 C CA . LYS A 1 113 ? 8.229 7.278 9.358 1.00 52.41 113 LYS A CA 1
ATOM 835 C C . LYS A 1 113 ? 8.282 6.734 10.791 1.00 52.41 113 LYS A C 1
ATOM 837 O O . LYS A 1 113 ? 7.405 7.058 11.593 1.00 52.41 113 LYS A O 1
ATOM 842 N N . LEU A 1 114 ? 9.333 5.990 11.147 1.00 48.88 114 LEU A N 1
ATOM 843 C CA . LEU A 1 114 ? 9.558 5.510 12.517 1.00 48.88 114 LEU A CA 1
ATOM 844 C C . LEU A 1 114 ? 9.831 6.679 13.484 1.00 48.88 114 LEU A C 1
ATOM 846 O O . LEU A 1 114 ? 9.295 6.715 14.594 1.00 48.88 114 LEU A O 1
ATOM 850 N N . LEU A 1 115 ? 10.589 7.684 13.028 1.00 46.50 115 LEU A N 1
ATOM 851 C CA . LEU A 1 115 ? 10.834 8.924 13.774 1.00 46.50 115 LEU A CA 1
ATOM 852 C C . LEU A 1 115 ? 9.572 9.799 13.879 1.00 46.50 115 LEU A C 1
ATOM 854 O O . LEU A 1 115 ? 9.291 10.344 14.948 1.00 46.50 115 LEU A O 1
ATOM 858 N N . ALA A 1 116 ? 8.753 9.868 12.824 1.00 51.19 116 ALA A N 1
ATOM 859 C CA . ALA A 1 116 ? 7.471 10.576 12.864 1.00 51.19 116 ALA A CA 1
ATOM 860 C C . ALA A 1 116 ? 6.460 9.919 13.833 1.00 51.19 116 ALA A C 1
ATOM 862 O O . ALA A 1 116 ? 5.768 10.617 14.577 1.00 51.19 116 ALA A O 1
ATOM 863 N N . GLN A 1 117 ? 6.413 8.581 13.906 1.00 55.50 117 GLN A N 1
ATOM 864 C CA . GLN A 1 117 ? 5.574 7.858 14.875 1.00 55.50 117 GLN A CA 1
ATOM 865 C C . GLN A 1 117 ? 6.023 8.047 16.335 1.00 55.50 117 GLN A C 1
ATOM 867 O O . GLN A 1 117 ? 5.182 8.027 17.240 1.00 55.50 117 GLN A O 1
ATOM 872 N N . ALA A 1 118 ? 7.322 8.235 16.592 1.00 52.47 118 ALA A N 1
ATOM 873 C CA . ALA A 1 118 ? 7.830 8.511 17.938 1.00 52.47 118 ALA A CA 1
ATOM 874 C C . ALA A 1 118 ? 7.313 9.857 18.481 1.00 52.47 118 ALA A C 1
ATOM 876 O O . ALA A 1 118 ? 7.002 9.969 19.670 1.00 52.47 118 ALA A O 1
ATOM 877 N N . HIS A 1 119 ? 7.133 10.845 17.599 1.00 48.47 119 HIS A N 1
ATOM 878 C CA . HIS A 1 119 ? 6.619 12.168 17.953 1.00 48.47 119 HIS A CA 1
ATOM 879 C C . HIS A 1 119 ? 5.132 12.132 18.365 1.00 48.47 119 HIS A C 1
ATOM 881 O O . HIS A 1 119 ? 4.720 12.798 19.317 1.00 48.47 119 HIS A O 1
ATOM 887 N N . ASP A 1 120 ? 4.331 11.280 17.720 1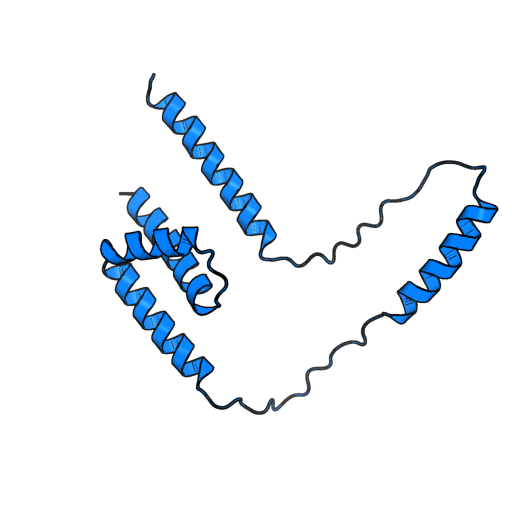.00 50.53 120 ASP A N 1
ATOM 888 C CA . ASP A 1 120 ? 2.890 11.142 17.988 1.00 50.53 120 ASP A CA 1
ATOM 889 C C . ASP A 1 120 ? 2.612 10.449 19.346 1.00 50.53 120 ASP A C 1
ATOM 891 O O . ASP A 1 120 ? 1.707 10.825 20.095 1.00 50.53 120 ASP A O 1
ATOM 895 N N . ARG A 1 121 ? 3.469 9.499 19.761 1.00 51.06 121 ARG A N 1
ATOM 896 C CA . ARG A 1 121 ? 3.378 8.860 21.095 1.00 51.06 121 ARG A CA 1
ATOM 897 C C . ARG A 1 121 ? 3.722 9.810 22.250 1.00 51.06 121 ARG A C 1
ATOM 899 O O . ARG A 1 121 ? 3.179 9.646 23.346 1.00 51.06 121 ARG A O 1
ATOM 906 N N . GLY A 1 122 ? 4.592 10.798 22.026 1.00 42.78 122 GLY A N 1
ATOM 907 C CA . GLY A 1 122 ? 4.926 11.831 23.017 1.00 42.78 122 GLY A CA 1
ATOM 908 C C . GLY A 1 122 ? 3.767 12.798 23.289 1.00 42.78 122 GLY A C 1
ATOM 909 O O . GLY A 1 122 ? 3.527 13.178 24.437 1.00 42.78 122 GLY A O 1
ATOM 910 N N . SER A 1 123 ? 2.985 13.119 22.254 1.00 45.88 123 SER A N 1
ATOM 911 C CA . SER A 1 123 ? 1.821 14.015 22.334 1.00 45.88 123 SER A CA 1
ATOM 912 C C . SER A 1 123 ? 0.680 13.449 23.198 1.00 45.88 123 SER A C 1
ATOM 914 O O . SER A 1 123 ? 0.041 14.173 23.972 1.00 45.88 123 SER A O 1
ATOM 916 N N . LEU A 1 124 ? 0.475 12.127 23.157 1.00 47.94 124 LEU A N 1
ATOM 917 C CA . LEU A 1 124 ? -0.555 11.454 23.956 1.00 47.94 124 LEU A CA 1
ATOM 918 C C . LEU A 1 124 ? -0.216 11.427 25.456 1.00 47.94 124 LEU A C 1
ATOM 920 O O . LEU A 1 124 ? -1.110 11.614 26.278 1.00 47.94 124 LEU A O 1
ATOM 924 N N . ARG A 1 125 ? 1.061 11.283 25.843 1.00 47.81 125 ARG A N 1
ATOM 925 C CA . ARG A 1 125 ? 1.460 11.342 27.267 1.00 47.81 125 ARG A CA 1
ATOM 926 C C . ARG A 1 125 ? 1.302 12.747 27.865 1.00 47.81 125 ARG A C 1
ATOM 928 O O . ARG A 1 125 ? 0.901 12.869 29.018 1.00 47.81 125 ARG A O 1
ATOM 935 N N . GLY A 1 126 ? 1.550 13.802 27.083 1.00 38.78 126 GLY A N 1
ATOM 936 C CA . GLY A 1 126 ? 1.368 15.193 27.523 1.00 38.78 126 GLY A CA 1
ATOM 937 C C . GLY A 1 126 ? -0.097 15.642 27.614 1.00 38.78 126 GLY A C 1
ATOM 938 O O . GLY A 1 126 ? -0.440 16.441 28.486 1.00 38.78 126 GLY A O 1
ATOM 939 N N . SER A 1 127 ? -0.970 15.112 26.753 1.00 47.62 127 SER A N 1
ATOM 940 C CA . SER A 1 127 ? -2.395 15.481 26.729 1.00 47.62 127 SER A CA 1
ATOM 941 C C . SER A 1 127 ? -3.197 14.830 27.859 1.00 47.62 127 SER A C 1
ATOM 943 O O . SER A 1 127 ? -4.043 15.489 28.460 1.00 47.62 127 SER A O 1
ATOM 945 N N . VAL A 1 128 ? -2.889 13.582 28.231 1.00 48.72 128 VAL A N 1
ATOM 946 C CA . VAL A 1 128 ? -3.557 12.910 29.364 1.00 48.72 128 VAL A CA 1
ATOM 947 C C . VAL A 1 128 ? -3.155 13.546 30.705 1.00 48.72 128 VAL A C 1
ATOM 949 O O . VAL A 1 128 ? -3.993 13.694 31.587 1.00 48.72 128 VAL A O 1
ATOM 952 N N . ALA A 1 129 ? -1.914 14.033 30.837 1.00 44.81 129 ALA A N 1
ATOM 953 C CA . ALA A 1 129 ? -1.453 14.750 32.034 1.00 44.81 129 ALA A CA 1
ATOM 954 C C . ALA A 1 129 ? -2.062 16.160 32.199 1.00 44.81 129 ALA A C 1
ATOM 956 O O . ALA A 1 129 ? -2.003 16.731 33.289 1.00 44.81 129 ALA A O 1
ATOM 957 N N . ARG A 1 130 ? -2.634 16.734 31.130 1.00 42.38 130 ARG A N 1
ATOM 958 C CA . ARG A 1 130 ? -3.290 18.054 31.137 1.00 42.38 130 ARG A CA 1
ATOM 959 C C . ARG A 1 130 ? -4.814 17.963 31.260 1.00 42.38 130 ARG A C 1
ATOM 961 O O . ARG A 1 130 ? -5.423 18.920 31.704 1.00 42.38 130 ARG A O 1
ATOM 968 N N . ALA A 1 131 ? -5.408 16.821 30.910 1.00 45.00 131 ALA A N 1
ATOM 969 C CA . ALA A 1 131 ? -6.841 16.549 31.062 1.00 45.00 131 ALA A CA 1
ATOM 970 C C . ALA A 1 131 ? -7.243 16.074 32.477 1.00 45.00 131 ALA A C 1
ATOM 972 O O . ALA A 1 131 ? -8.420 15.843 32.730 1.00 45.00 131 ALA A O 1
ATOM 973 N N . LEU A 1 132 ? -6.270 15.907 33.381 1.00 46.03 132 LEU A N 1
ATOM 974 C CA . LEU A 1 132 ? -6.463 15.494 34.779 1.00 46.03 132 LEU A CA 1
ATOM 975 C C . LEU A 1 132 ? -6.110 16.608 35.792 1.00 46.03 132 LEU A C 1
ATOM 977 O O . LEU A 1 132 ? -5.869 16.316 36.961 1.00 46.03 132 LEU A O 1
ATOM 981 N N . ARG A 1 133 ? -6.059 17.872 35.353 1.00 41.50 133 ARG A N 1
ATOM 982 C CA . ARG A 1 133 ? -6.033 19.067 36.215 1.00 41.50 133 ARG A CA 1
ATOM 983 C C . ARG A 1 133 ? -7.246 19.927 35.908 1.00 41.50 133 ARG A C 1
ATOM 985 O O . ARG A 1 133 ? -7.714 20.590 36.853 1.00 41.50 133 ARG A O 1
#

Secondary structure (DSSP, 8-state):
-HHHHHHHHHHHHHHHHHHTT---HHHHHHHHHHHTT-HHHHHHHHHHHHHHHHHHSSPPPPPSS---PPPP-HHHHHHHHHHHHHHHHHHTTS---PPP--------HHHHHHHHHHHHHHHHHHHHTTTT-